Protein AF-A0A932L6L7-F1 (afdb_monomer)

Sequence (125 aa):
MPDNSAGFGTFLALIVFITASIWLGTVAQRAVRRGAFLKGYFLGNRGLGAWTLALTATVQSGGTFMGFPSLVYSHGWAVALWICGYMVVPITGFGVLGKRFAQLSRRTGAITMPDLFRARFDSPQ

Foldseek 3Di:
DDDPVVVVVVVVVVVVVVVVVVVVVVVVVVVCVPDDNPCCVLVVVVPCPPVNVVVVPPPDDPCNVVVQVVCCVVPNPVSVVVVVVVVVVVVVCCVPVVVVVVVQCVVQVDSDPVSSVCSVPVDDD

Radius of gyration: 21.26 Å; Cα contacts (8 Å, |Δi|>4): 33; chains: 1; bounding box: 45×41×52 Å

Mean predicted aligned error: 12.12 Å

Structure (mmCIF, N/CA/C/O backbone):
data_AF-A0A932L6L7-F1
#
_entry.id   AF-A0A932L6L7-F1
#
loop_
_atom_site.group_PDB
_atom_site.id
_atom_site.type_symbol
_atom_site.label_atom_id
_atom_site.label_alt_id
_atom_site.label_comp_id
_atom_site.label_asym_id
_atom_site.label_entity_id
_atom_site.label_seq_id
_atom_site.pdbx_PDB_ins_code
_atom_site.Cartn_x
_atom_site.Cartn_y
_atom_site.Cartn_z
_atom_site.occupancy
_atom_site.B_iso_or_equiv
_atom_site.auth_seq_id
_atom_site.auth_comp_id
_atom_site.auth_asym_id
_atom_site.auth_atom_id
_atom_site.pdbx_PDB_model_num
ATOM 1 N N . MET A 1 1 ? 15.324 -21.729 -31.816 1.00 46.50 1 MET A N 1
ATOM 2 C CA . MET A 1 1 ? 14.511 -22.748 -31.117 1.00 46.50 1 MET A CA 1
ATOM 3 C C . MET A 1 1 ? 14.249 -22.208 -29.721 1.00 46.50 1 MET A C 1
ATOM 5 O O . MET A 1 1 ? 15.239 -21.858 -29.091 1.00 46.50 1 MET A O 1
ATOM 9 N N . PRO A 1 2 ? 12.995 -22.035 -29.270 1.00 53.97 2 PRO A N 1
ATOM 10 C CA . PRO A 1 2 ? 12.734 -21.589 -27.909 1.00 53.97 2 PRO A CA 1
ATOM 11 C C . PRO A 1 2 ? 13.107 -22.721 -26.949 1.00 53.97 2 PRO A C 1
ATOM 13 O O . PRO A 1 2 ? 12.747 -23.880 -27.145 1.00 53.97 2 PRO A O 1
ATOM 16 N N . ASP A 1 3 ? 13.889 -22.379 -25.948 1.00 61.31 3 ASP A N 1
ATOM 17 C CA . ASP A 1 3 ? 14.366 -23.211 -24.862 1.00 61.31 3 ASP A CA 1
ATOM 18 C C . ASP A 1 3 ? 13.203 -23.627 -23.947 1.00 61.31 3 ASP A C 1
ATOM 20 O O . ASP A 1 3 ? 12.739 -22.896 -23.075 1.00 61.31 3 ASP A O 1
ATOM 24 N N . ASN A 1 4 ? 12.723 -24.859 -24.143 1.00 63.75 4 ASN A N 1
ATOM 25 C CA . ASN A 1 4 ? 11.616 -25.468 -23.392 1.00 63.75 4 ASN A CA 1
ATOM 26 C C . ASN A 1 4 ? 11.880 -25.569 -21.866 1.00 63.75 4 ASN A C 1
ATOM 28 O O . ASN A 1 4 ? 10.972 -25.860 -21.088 1.00 63.75 4 ASN A O 1
ATOM 32 N N . SER A 1 5 ? 13.120 -25.323 -21.430 1.00 62.19 5 SER A N 1
ATOM 33 C CA . SER A 1 5 ? 13.555 -25.266 -20.031 1.00 62.19 5 SER A CA 1
ATOM 34 C C . SER A 1 5 ? 13.099 -23.995 -19.308 1.00 62.19 5 SER A C 1
ATOM 36 O O . SER A 1 5 ? 12.778 -24.065 -18.120 1.00 62.19 5 SER A O 1
ATOM 38 N N . ALA A 1 6 ? 13.020 -22.853 -20.002 1.00 66.31 6 ALA A N 1
ATOM 39 C CA . ALA A 1 6 ? 12.589 -21.589 -19.407 1.00 66.31 6 ALA A CA 1
ATOM 40 C C . ALA A 1 6 ? 11.108 -21.642 -19.000 1.00 66.31 6 ALA A C 1
ATOM 42 O O . ALA A 1 6 ? 10.754 -21.273 -17.881 1.00 66.31 6 ALA A O 1
ATOM 43 N N . GLY A 1 7 ? 10.255 -22.205 -19.864 1.00 74.75 7 GLY A N 1
ATOM 44 C CA . GLY A 1 7 ? 8.828 -22.377 -19.580 1.00 74.75 7 GLY A CA 1
ATOM 45 C C . GLY A 1 7 ? 8.575 -23.277 -18.370 1.00 74.75 7 GLY A C 1
ATOM 46 O O . GLY A 1 7 ? 7.836 -22.896 -17.462 1.00 74.75 7 GLY A O 1
ATOM 47 N N . PHE A 1 8 ? 9.232 -24.440 -18.307 1.00 81.75 8 PHE A N 1
ATOM 48 C CA . PHE A 1 8 ? 9.074 -25.378 -17.190 1.00 81.75 8 PHE A CA 1
ATOM 49 C C . PHE A 1 8 ? 9.495 -24.765 -15.844 1.00 81.75 8 PHE A C 1
ATOM 51 O O . PHE A 1 8 ? 8.781 -24.914 -14.851 1.00 81.75 8 PHE A O 1
ATOM 58 N N . GLY A 1 9 ? 10.601 -24.012 -15.818 1.00 85.00 9 GLY A N 1
ATOM 59 C CA . GLY A 1 9 ? 11.051 -23.293 -14.624 1.00 85.00 9 GLY A CA 1
ATOM 60 C C . GLY A 1 9 ? 10.047 -22.241 -14.145 1.00 85.00 9 GLY A C 1
ATOM 61 O O . GLY A 1 9 ? 9.764 -22.159 -12.949 1.00 85.00 9 GLY A O 1
ATOM 62 N N . THR A 1 10 ? 9.446 -21.477 -15.064 1.00 86.31 10 THR A N 1
ATOM 63 C CA . THR A 1 10 ? 8.417 -20.483 -14.722 1.00 86.31 10 THR A CA 1
ATOM 64 C C . THR A 1 10 ? 7.146 -21.131 -14.171 1.00 86.31 10 THR A C 1
ATOM 66 O O . THR A 1 10 ? 6.617 -20.668 -13.160 1.00 86.31 10 THR A O 1
ATOM 69 N N . PHE A 1 11 ? 6.668 -22.222 -14.779 1.00 88.69 11 PHE A N 1
ATOM 70 C CA . PHE A 1 11 ? 5.498 -22.949 -14.274 1.00 88.69 11 PHE A CA 1
ATOM 71 C C . PHE A 1 11 ? 5.742 -23.522 -12.878 1.00 88.69 11 PHE A C 1
ATOM 73 O O . PHE A 1 11 ? 4.889 -23.387 -12.000 1.00 88.69 11 PHE A O 1
ATOM 80 N N . LEU A 1 12 ? 6.920 -24.106 -12.649 1.00 91.00 12 LEU A N 1
ATOM 81 C CA . LEU A 1 12 ? 7.289 -24.632 -11.341 1.00 91.00 12 LEU A CA 1
ATOM 82 C C . LEU A 1 12 ? 7.360 -23.514 -10.291 1.00 91.00 12 LEU A C 1
ATOM 84 O O . LEU A 1 12 ? 6.788 -23.659 -9.212 1.00 91.00 12 LEU A O 1
ATOM 88 N N . ALA A 1 13 ? 7.965 -22.369 -10.620 1.00 89.56 13 ALA A N 1
ATOM 89 C CA . ALA A 1 13 ? 8.011 -21.208 -9.731 1.00 89.56 13 ALA A CA 1
ATOM 90 C C . ALA A 1 13 ? 6.608 -20.678 -9.376 1.00 89.56 13 ALA A C 1
ATOM 92 O O . ALA A 1 13 ? 6.344 -20.377 -8.211 1.00 89.56 13 ALA A O 1
ATOM 93 N N . LEU A 1 14 ? 5.688 -20.614 -10.347 1.00 90.06 14 LEU A N 1
ATOM 94 C CA . LEU A 1 14 ? 4.299 -20.203 -10.114 1.00 90.06 14 LEU A CA 1
ATOM 95 C C . LEU A 1 14 ? 3.562 -21.167 -9.181 1.00 90.06 14 LEU A C 1
ATOM 97 O O . LEU A 1 14 ? 2.902 -20.726 -8.241 1.00 90.06 14 LEU A O 1
ATOM 101 N N . ILE A 1 15 ? 3.696 -22.477 -9.401 1.00 93.50 15 ILE A N 1
ATOM 102 C CA . ILE A 1 15 ? 3.056 -23.497 -8.558 1.00 93.50 15 ILE A CA 1
ATOM 103 C C . ILE A 1 15 ? 3.590 -23.422 -7.124 1.00 93.50 15 ILE A C 1
ATOM 105 O O . ILE A 1 15 ? 2.806 -23.454 -6.170 1.00 93.50 15 ILE A O 1
ATOM 109 N N . VAL A 1 16 ? 4.908 -23.283 -6.960 1.00 94.25 16 VAL A N 1
ATOM 110 C CA . VAL A 1 16 ? 5.549 -23.123 -5.647 1.00 94.25 16 VAL A CA 1
ATOM 111 C C . VAL A 1 16 ? 5.037 -21.865 -4.950 1.00 94.25 16 VAL A C 1
ATOM 113 O O . VAL A 1 16 ? 4.636 -21.939 -3.789 1.00 94.25 16 VAL A O 1
ATOM 116 N N . PHE A 1 17 ? 4.985 -20.733 -5.655 1.00 92.12 17 PHE A N 1
ATOM 117 C CA . PHE A 1 17 ? 4.486 -19.474 -5.106 1.00 92.12 17 PHE A CA 1
ATOM 118 C C . PHE A 1 17 ? 3.030 -19.588 -4.639 1.00 92.12 17 PHE A C 1
ATOM 120 O O . PHE A 1 17 ? 2.730 -19.260 -3.493 1.00 92.12 17 PHE A O 1
ATOM 127 N N . ILE A 1 18 ? 2.139 -20.129 -5.477 1.00 92.69 18 ILE A N 1
ATOM 128 C CA . ILE A 1 18 ? 0.718 -20.311 -5.141 1.00 92.69 18 ILE A CA 1
ATOM 129 C C . ILE A 1 18 ? 0.563 -21.227 -3.923 1.00 92.69 18 ILE A C 1
ATOM 131 O O . ILE A 1 18 ? -0.159 -20.897 -2.981 1.00 92.69 18 ILE A O 1
ATOM 135 N N . THR A 1 19 ? 1.270 -22.358 -3.910 1.00 92.81 19 THR A N 1
ATOM 136 C CA . THR A 1 19 ? 1.199 -23.325 -2.806 1.00 92.81 19 THR A CA 1
ATOM 137 C C . THR A 1 19 ? 1.704 -22.706 -1.503 1.00 92.81 19 THR A C 1
ATOM 139 O O . THR A 1 19 ? 1.065 -22.855 -0.461 1.00 92.81 19 THR A O 1
ATOM 142 N N . ALA A 1 20 ? 2.802 -21.946 -1.557 1.00 92.88 20 ALA A N 1
ATOM 143 C CA . ALA A 1 20 ? 3.342 -21.223 -0.412 1.00 92.88 20 ALA A CA 1
ATOM 144 C C . ALA A 1 20 ? 2.381 -20.133 0.095 1.00 92.88 20 ALA A C 1
ATOM 146 O O . ALA A 1 20 ? 2.170 -20.023 1.304 1.00 92.88 20 ALA A O 1
ATOM 147 N N . SER A 1 21 ? 1.751 -19.363 -0.800 1.00 87.12 21 SER A N 1
ATOM 148 C CA . SER A 1 21 ? 0.750 -18.354 -0.429 1.00 87.12 21 SER A CA 1
ATOM 149 C C . SER A 1 21 ? -0.471 -18.979 0.250 1.00 87.12 21 SER A C 1
ATOM 151 O O . SER A 1 21 ? -0.924 -18.476 1.279 1.00 87.12 21 SER A O 1
ATOM 153 N N . ILE A 1 22 ? -0.977 -20.102 -0.272 1.00 90.69 22 ILE A N 1
ATOM 154 C CA . ILE A 1 22 ? -2.090 -20.840 0.344 1.00 90.69 22 ILE A CA 1
ATOM 155 C C . ILE A 1 22 ? -1.668 -21.386 1.711 1.00 90.69 22 ILE A C 1
ATOM 157 O O . ILE A 1 22 ? -2.403 -21.236 2.689 1.00 90.69 22 ILE A O 1
ATOM 161 N N . TRP A 1 23 ? -0.472 -21.969 1.817 1.00 91.38 23 TRP A N 1
ATOM 162 C CA . TRP A 1 23 ? 0.053 -22.483 3.080 1.00 91.38 23 TRP A CA 1
ATOM 163 C C . TRP A 1 23 ? 0.146 -21.380 4.142 1.00 91.38 23 TRP A C 1
ATOM 165 O O . TRP A 1 23 ? -0.432 -21.530 5.221 1.00 91.38 23 TRP A O 1
ATOM 175 N N . LEU A 1 24 ? 0.746 -20.231 3.813 1.00 86.88 24 LEU A N 1
ATOM 176 C CA . LEU A 1 24 ? 0.797 -19.058 4.692 1.00 86.88 24 LEU A CA 1
ATOM 177 C C . LEU A 1 24 ? -0.602 -18.582 5.100 1.00 86.88 24 LEU A C 1
ATOM 179 O O . LEU A 1 24 ? -0.837 -18.324 6.280 1.00 86.88 24 LEU A O 1
ATOM 183 N N . GLY A 1 25 ? -1.547 -18.530 4.156 1.00 81.75 25 GLY A N 1
ATOM 184 C CA . GLY A 1 25 ? -2.939 -18.176 4.433 1.00 81.75 25 GLY A CA 1
ATOM 185 C C . GLY A 1 25 ? -3.601 -19.130 5.431 1.00 81.75 25 GLY A C 1
ATOM 186 O O . GLY A 1 25 ? -4.228 -18.692 6.396 1.00 81.75 25 GLY A O 1
ATOM 187 N N . THR A 1 26 ? -3.410 -20.441 5.267 1.00 83.12 26 THR A N 1
ATOM 188 C CA . THR A 1 26 ? -3.973 -21.443 6.187 1.00 83.12 26 THR A CA 1
ATOM 189 C C . THR A 1 26 ? -3.326 -21.415 7.572 1.00 83.12 26 THR A C 1
ATOM 191 O O . THR A 1 26 ? -4.033 -21.558 8.573 1.00 83.12 26 THR A O 1
ATOM 194 N N . VAL A 1 27 ? -2.011 -21.190 7.661 1.00 81.44 27 VAL A N 1
ATOM 195 C CA . VAL A 1 27 ? -1.291 -21.034 8.934 1.00 81.44 27 VAL A CA 1
ATOM 196 C C . VAL A 1 27 ? -1.756 -19.769 9.654 1.00 81.44 27 VAL A C 1
ATOM 198 O O . VAL A 1 27 ? -2.097 -19.837 10.837 1.00 81.44 27 VAL A O 1
ATOM 201 N N . ALA A 1 28 ? -1.869 -18.646 8.940 1.00 74.31 28 ALA A N 1
ATOM 202 C CA . ALA A 1 28 ? -2.400 -17.399 9.480 1.00 74.31 28 ALA A CA 1
ATOM 203 C C . ALA A 1 28 ? -3.843 -17.575 9.977 1.00 74.31 28 ALA A C 1
ATOM 205 O O . ALA A 1 28 ? -4.166 -17.184 11.097 1.00 74.31 28 ALA A O 1
ATOM 206 N N . GLN A 1 29 ? -4.702 -18.250 9.209 1.00 69.12 29 GLN A N 1
ATOM 207 C CA . GLN A 1 29 ? -6.082 -18.519 9.615 1.00 69.12 29 GLN A CA 1
ATOM 208 C C 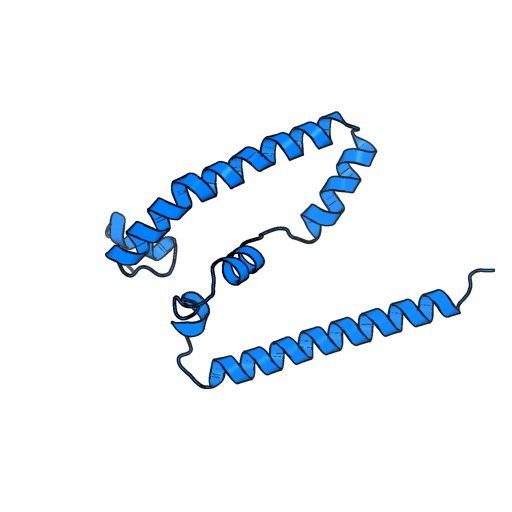. GLN A 1 29 ? -6.158 -19.407 10.869 1.00 69.12 29 GLN A C 1
ATOM 210 O O . GLN A 1 29 ? -6.990 -19.176 11.750 1.00 69.12 29 GLN A O 1
ATOM 215 N N . ARG A 1 30 ? -5.288 -20.419 10.984 1.00 70.12 30 ARG A N 1
ATOM 216 C CA . ARG A 1 30 ? -5.200 -21.278 12.179 1.00 70.12 30 ARG A CA 1
ATOM 217 C C . ARG A 1 30 ? -4.693 -20.509 13.401 1.00 70.12 30 ARG A C 1
ATOM 219 O O . ARG A 1 30 ? -5.207 -20.737 14.494 1.00 70.12 30 ARG A O 1
ATOM 226 N N . ALA A 1 31 ? -3.749 -19.585 13.220 1.00 64.94 31 ALA A N 1
ATOM 227 C CA . ALA A 1 31 ? -3.275 -18.696 14.279 1.00 64.94 31 ALA A CA 1
ATOM 228 C C . ALA A 1 31 ? -4.376 -17.727 14.752 1.00 64.94 31 ALA A C 1
ATOM 230 O O . ALA A 1 31 ? -4.579 -17.570 15.953 1.00 64.94 31 ALA A O 1
ATOM 231 N N . VAL A 1 32 ? -5.158 -17.156 13.828 1.00 60.78 32 VAL A N 1
ATOM 232 C CA . VAL A 1 32 ? -6.271 -16.237 14.143 1.00 60.78 32 VAL A CA 1
ATOM 233 C C . VAL A 1 32 ? -7.425 -16.944 14.867 1.00 60.78 32 VAL A C 1
ATOM 235 O O . VAL A 1 32 ? -8.041 -16.365 15.762 1.00 60.78 32 VAL A O 1
ATOM 238 N N . ARG A 1 33 ? -7.702 -18.218 14.553 1.00 57.78 33 ARG A N 1
ATOM 239 C CA . ARG A 1 33 ? -8.756 -19.002 15.228 1.00 57.78 33 ARG A CA 1
ATOM 240 C C . ARG A 1 33 ? -8.495 -19.260 16.721 1.00 57.78 33 ARG A C 1
ATOM 242 O O . ARG A 1 33 ? -9.436 -19.611 17.424 1.00 57.78 33 ARG A O 1
ATOM 249 N N . ARG A 1 34 ? -7.263 -19.092 17.219 1.00 56.84 34 ARG A N 1
ATOM 250 C CA . ARG A 1 34 ? -6.888 -19.421 18.608 1.00 56.84 34 ARG A CA 1
ATOM 251 C C . ARG A 1 34 ? -7.086 -18.299 19.641 1.00 56.84 34 ARG A C 1
ATOM 253 O O . ARG A 1 34 ? -6.888 -18.570 20.819 1.00 56.84 34 ARG A O 1
ATOM 260 N N . GLY A 1 35 ? -7.532 -17.091 19.278 1.00 52.19 35 GLY A N 1
ATOM 261 C CA . GLY A 1 35 ? -7.823 -16.078 20.306 1.00 52.19 35 GLY A CA 1
ATOM 262 C C . GLY A 1 35 ? -8.374 -14.742 19.806 1.00 52.19 35 GLY A C 1
ATOM 263 O O . GLY A 1 35 ? -7.615 -13.882 19.383 1.00 52.19 35 GLY A O 1
ATOM 264 N N . ALA A 1 36 ? -9.688 -14.540 19.971 1.00 54.38 36 ALA A N 1
ATOM 265 C CA . ALA A 1 36 ? -10.418 -13.270 19.808 1.00 54.38 36 ALA A CA 1
ATOM 266 C C . ALA A 1 36 ? -10.638 -12.782 18.353 1.00 54.38 36 ALA A C 1
ATOM 268 O O . ALA A 1 36 ? -10.087 -11.787 17.878 1.00 54.38 36 ALA A O 1
ATOM 269 N N . PHE A 1 37 ? -11.567 -13.477 17.696 1.00 53.53 37 PHE A N 1
ATOM 270 C CA . PHE A 1 37 ? -11.919 -13.488 16.270 1.00 53.53 37 PHE A CA 1
ATOM 271 C C . PHE A 1 37 ? -12.317 -12.153 15.597 1.00 53.53 37 PHE A C 1
ATOM 273 O O . PHE A 1 37 ? -12.312 -12.087 14.375 1.00 53.53 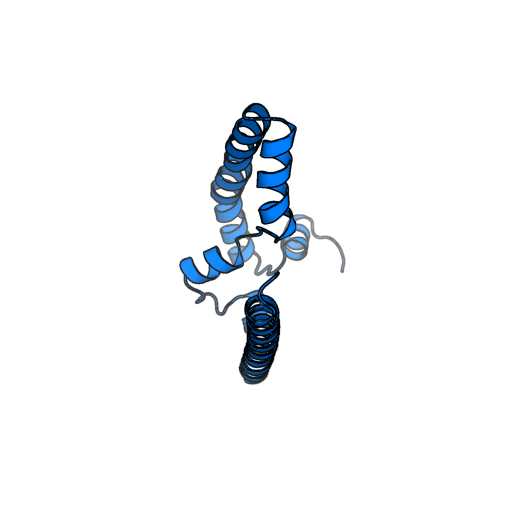37 PHE A O 1
ATOM 280 N N . LEU A 1 38 ? -12.618 -11.071 16.324 1.00 52.34 38 LEU A N 1
ATOM 281 C CA . LEU A 1 38 ? -13.083 -9.814 15.698 1.00 52.34 38 LEU A CA 1
ATOM 282 C C . LEU A 1 38 ? -12.212 -8.600 16.039 1.00 52.34 38 LEU A C 1
ATOM 284 O O . LEU A 1 38 ? -11.826 -7.852 15.145 1.00 52.34 38 LEU A O 1
ATOM 288 N N . LYS A 1 39 ? -11.800 -8.434 17.303 1.00 49.22 39 LYS A N 1
ATOM 289 C CA . LYS A 1 39 ? -10.868 -7.357 17.685 1.00 49.22 39 LYS A CA 1
ATOM 290 C C . LYS A 1 39 ? -9.440 -7.604 17.189 1.00 49.22 39 LYS A C 1
ATOM 292 O O . LYS A 1 39 ? -8.772 -6.651 16.819 1.00 49.22 39 LYS A O 1
ATOM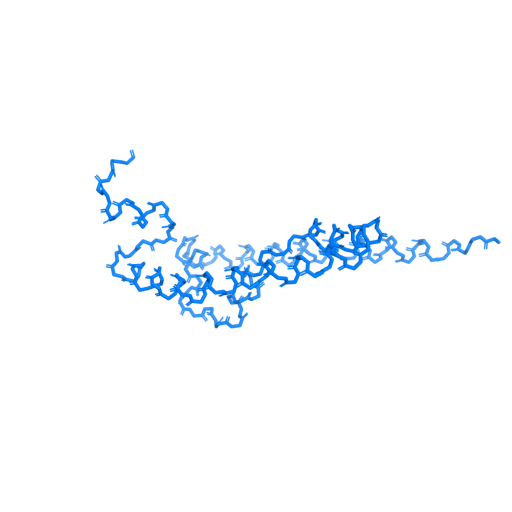 297 N N . GLY A 1 40 ? -8.950 -8.843 17.147 1.00 53.34 40 GLY A N 1
ATOM 298 C CA . GLY A 1 40 ? -7.592 -9.119 16.655 1.00 53.34 40 GLY A CA 1
ATOM 299 C C . GLY A 1 40 ? -7.438 -8.847 15.156 1.00 53.34 40 GLY A C 1
ATOM 300 O O . GLY A 1 40 ? -6.449 -8.255 14.734 1.00 53.34 40 GLY A O 1
ATOM 301 N N . TYR A 1 41 ? -8.458 -9.219 14.379 1.00 55.91 41 TYR A N 1
ATOM 302 C CA . TYR A 1 41 ? -8.472 -9.102 12.921 1.00 55.91 41 TYR A CA 1
ATOM 303 C C . TYR A 1 41 ? -8.723 -7.664 12.440 1.00 55.91 41 TYR A C 1
ATOM 305 O O . TYR A 1 41 ? -7.985 -7.173 11.594 1.00 55.91 41 TYR A O 1
ATOM 313 N N . PHE A 1 42 ? -9.703 -6.957 13.021 1.00 52.50 42 PHE A N 1
ATOM 314 C CA . PHE A 1 42 ? -10.014 -5.571 12.636 1.00 52.50 42 PHE A CA 1
ATOM 315 C C . PHE A 1 42 ? -9.151 -4.517 13.340 1.00 52.50 42 PHE A C 1
ATOM 317 O O . PHE A 1 42 ? -8.932 -3.441 12.794 1.00 52.50 42 PHE A O 1
ATOM 324 N N . LEU A 1 43 ? -8.663 -4.794 14.554 1.00 53.91 43 LEU A N 1
ATOM 325 C CA . LEU A 1 43 ? -7.931 -3.815 15.367 1.00 53.91 43 LEU A CA 1
ATOM 326 C C . LEU A 1 43 ? -6.417 -4.053 15.386 1.00 53.91 43 LEU A C 1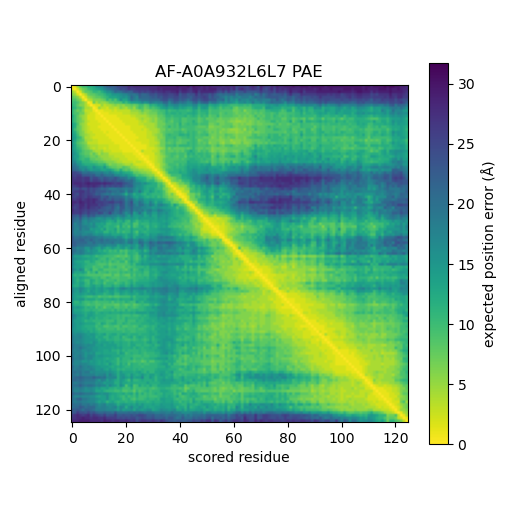
ATOM 328 O O . LEU A 1 43 ? -5.693 -3.209 15.919 1.00 53.91 43 LEU A O 1
ATOM 332 N N . GLY A 1 44 ? -5.924 -5.195 14.885 1.00 54.47 44 GLY A N 1
ATOM 333 C CA . GLY A 1 44 ? -4.491 -5.494 14.880 1.00 54.47 44 GLY A CA 1
ATOM 334 C C . GLY A 1 44 ? -3.854 -5.376 16.268 1.00 54.47 44 GLY A C 1
ATOM 335 O O . GLY A 1 44 ? -2.782 -4.793 16.421 1.00 54.47 44 GLY A O 1
ATOM 336 N N . ASN A 1 45 ? -4.579 -5.791 17.311 1.00 51.03 45 ASN A N 1
ATOM 337 C CA . ASN A 1 45 ? -4.200 -5.634 18.722 1.00 51.03 45 ASN A CA 1
ATOM 338 C C . ASN A 1 45 ? -3.807 -4.197 19.161 1.00 51.03 45 ASN A C 1
ATOM 340 O O . ASN A 1 45 ? -3.187 -4.035 20.206 1.00 51.03 45 ASN A O 1
ATOM 344 N N . ARG A 1 46 ? -4.083 -3.136 18.378 1.00 54.50 46 ARG A N 1
ATOM 345 C CA . ARG A 1 46 ? -3.432 -1.810 18.542 1.00 54.50 46 ARG A CA 1
ATOM 346 C C . ARG A 1 46 ? -1.889 -1.877 18.619 1.00 54.50 46 ARG A C 1
ATOM 348 O O . ARG A 1 46 ? -1.252 -0.900 18.998 1.00 54.50 46 ARG A O 1
ATOM 355 N N . GLY A 1 47 ? -1.313 -3.026 18.263 1.00 51.62 47 GLY A N 1
ATOM 356 C CA . GLY A 1 47 ? 0.095 -3.385 18.399 1.00 51.62 47 GLY A CA 1
ATOM 357 C C . GLY A 1 47 ? 0.723 -3.810 17.074 1.00 51.62 47 GLY A C 1
ATOM 358 O O . GLY A 1 47 ? 1.913 -4.105 17.040 1.00 51.62 47 GLY A O 1
ATOM 359 N N . LEU A 1 48 ? -0.043 -3.812 15.975 1.00 58.56 48 LEU A N 1
ATOM 360 C CA . LEU A 1 48 ? 0.534 -3.764 14.635 1.00 58.56 48 LEU A CA 1
ATOM 361 C C . LEU A 1 48 ? 1.365 -2.483 14.541 1.00 58.56 48 LEU A C 1
ATOM 363 O O . LEU A 1 48 ? 0.825 -1.376 14.544 1.00 58.56 48 LEU A O 1
ATOM 367 N N . GLY A 1 49 ? 2.688 -2.638 14.516 1.00 58.91 49 GLY A N 1
ATOM 368 C CA . GLY A 1 49 ? 3.609 -1.520 14.376 1.00 58.91 49 GLY A CA 1
ATOM 369 C C . GLY A 1 49 ? 3.286 -0.703 13.125 1.00 58.91 49 GLY A C 1
ATOM 370 O O . GLY A 1 49 ? 2.780 -1.237 12.134 1.00 58.91 49 GLY A O 1
ATOM 371 N N . ALA A 1 50 ? 3.602 0.593 13.163 1.00 64.12 50 ALA A N 1
ATOM 372 C CA . ALA A 1 50 ? 3.318 1.526 12.069 1.00 64.12 50 ALA A CA 1
ATOM 373 C C . ALA A 1 50 ? 3.798 1.008 10.699 1.00 64.12 50 ALA A C 1
ATOM 375 O O . ALA A 1 50 ? 3.130 1.231 9.697 1.00 64.12 50 ALA A O 1
ATOM 376 N N . TRP A 1 51 ? 4.899 0.252 10.668 1.00 63.72 51 TRP A N 1
ATOM 377 C CA . TRP A 1 51 ? 5.446 -0.380 9.466 1.00 63.72 51 TRP A CA 1
ATOM 378 C C . TRP A 1 51 ? 4.572 -1.500 8.897 1.00 63.72 51 TRP A C 1
ATOM 380 O O . TRP A 1 51 ? 4.314 -1.522 7.697 1.00 63.72 51 TRP A O 1
ATOM 390 N N . THR A 1 52 ? 4.074 -2.408 9.739 1.00 66.88 52 THR A N 1
ATOM 391 C CA . THR A 1 52 ? 3.185 -3.493 9.297 1.00 66.88 52 THR A CA 1
ATOM 392 C C . THR A 1 52 ? 1.846 -2.938 8.827 1.00 66.88 52 THR A C 1
ATOM 394 O O . THR A 1 52 ? 1.314 -3.403 7.825 1.00 66.88 52 THR A O 1
ATOM 397 N N . LEU A 1 53 ? 1.326 -1.914 9.514 1.00 69.50 53 LEU A N 1
ATOM 398 C CA . LEU A 1 53 ? 0.117 -1.212 9.087 1.00 69.50 53 LEU A CA 1
ATOM 399 C C . LEU A 1 53 ? 0.336 -0.471 7.764 1.00 69.50 53 LEU A C 1
ATOM 401 O O . LEU A 1 53 ? -0.523 -0.524 6.896 1.00 69.50 53 LEU A O 1
ATOM 405 N N . ALA A 1 54 ? 1.477 0.200 7.587 1.00 69.62 54 ALA A N 1
ATOM 406 C CA . ALA A 1 54 ? 1.792 0.887 6.338 1.00 69.62 54 ALA A CA 1
ATOM 407 C C . ALA A 1 54 ? 1.854 -0.092 5.156 1.00 69.62 54 ALA A C 1
ATOM 409 O O . ALA A 1 54 ? 1.300 0.196 4.101 1.00 69.62 54 ALA A O 1
ATOM 410 N N . LEU A 1 55 ? 2.459 -1.266 5.355 1.00 67.94 55 LEU A N 1
ATOM 411 C CA . LEU A 1 55 ? 2.614 -2.289 4.318 1.00 67.94 55 LEU A CA 1
ATOM 412 C C . LEU A 1 55 ? 1.279 -2.942 3.925 1.00 67.94 55 LEU A C 1
ATOM 414 O O . LEU A 1 55 ? 1.084 -3.302 2.769 1.00 67.94 55 LEU A O 1
ATOM 418 N N . THR A 1 56 ? 0.330 -3.071 4.854 1.00 66.38 56 THR A N 1
ATOM 419 C CA . THR A 1 56 ? -1.023 -3.559 4.530 1.00 66.38 56 THR A CA 1
ATOM 420 C C . THR A 1 56 ? -1.945 -2.454 4.016 1.00 66.38 56 THR A C 1
ATOM 422 O O . THR A 1 56 ? -2.878 -2.738 3.268 1.00 66.38 56 THR A O 1
ATOM 425 N N . ALA A 1 57 ? -1.682 -1.195 4.380 1.00 64.00 57 ALA A N 1
ATOM 426 C CA . ALA A 1 57 ? -2.436 -0.027 3.933 1.00 64.00 57 ALA A CA 1
ATOM 427 C C . ALA A 1 57 ? -2.066 0.440 2.519 1.00 64.00 57 ALA A C 1
ATOM 429 O O . ALA A 1 57 ? -2.799 1.246 1.943 1.00 64.00 57 ALA A O 1
ATOM 430 N N . THR A 1 58 ? -0.964 -0.039 1.933 1.00 61.59 58 THR A N 1
ATOM 431 C CA . THR A 1 58 ? -0.642 0.241 0.530 1.00 61.59 58 THR A CA 1
ATOM 432 C C . THR A 1 58 ? -1.623 -0.480 -0.392 1.00 61.59 58 THR A C 1
ATOM 434 O O . THR A 1 58 ? -1.385 -1.595 -0.850 1.00 61.59 58 THR A O 1
ATOM 437 N N . VAL A 1 59 ? -2.739 0.193 -0.677 1.00 58.88 59 VAL A N 1
ATOM 438 C CA . VAL A 1 59 ? -3.743 -0.166 -1.686 1.00 58.88 59 VAL A CA 1
ATOM 439 C C . VAL A 1 59 ? -3.156 0.086 -3.078 1.00 58.88 59 VAL A C 1
ATOM 441 O O . VAL A 1 59 ? -3.582 0.979 -3.804 1.00 58.88 59 VAL A O 1
ATOM 444 N N . GLN A 1 60 ? -2.130 -0.673 -3.456 1.00 60.78 60 GLN A N 1
ATOM 445 C CA . GLN A 1 60 ? -1.643 -0.700 -4.830 1.00 60.78 60 GLN A CA 1
ATOM 446 C C . GLN A 1 60 ? -1.911 -2.088 -5.398 1.00 60.78 60 GLN A C 1
ATOM 448 O O . GLN A 1 60 ? -1.204 -3.051 -5.120 1.00 60.78 60 GLN A O 1
ATOM 453 N N . SER A 1 61 ? -3.003 -2.196 -6.154 1.00 69.81 61 SER A N 1
ATOM 454 C CA . SER A 1 61 ? -3.396 -3.439 -6.815 1.00 69.81 61 SER A CA 1
ATOM 455 C C . SER A 1 61 ? -2.468 -3.751 -7.994 1.00 69.81 61 SER A C 1
ATOM 457 O O . SER A 1 61 ? -1.886 -2.844 -8.598 1.00 69.81 61 SER A O 1
ATOM 459 N N . GLY A 1 62 ? -2.390 -5.030 -8.379 1.00 62.75 62 GLY A N 1
ATOM 460 C CA . GLY A 1 62 ? -1.679 -5.476 -9.584 1.00 62.75 62 GLY A CA 1
ATOM 461 C C . GLY A 1 62 ? -2.149 -4.762 -10.858 1.00 62.75 62 GLY A C 1
ATOM 462 O O . GLY A 1 62 ? -1.350 -4.532 -11.764 1.00 62.75 62 GLY A O 1
ATOM 463 N N . GLY A 1 63 ? -3.409 -4.309 -10.887 1.00 62.94 63 GLY A N 1
ATOM 464 C CA . GLY A 1 63 ? -3.947 -3.489 -11.976 1.00 62.94 63 GLY A CA 1
ATOM 465 C C . GLY A 1 63 ? -3.257 -2.128 -12.110 1.00 62.94 63 GLY A C 1
ATOM 466 O O . GLY A 1 63 ? -2.972 -1.697 -13.221 1.00 62.94 63 GLY A O 1
ATOM 467 N N . THR A 1 64 ? -2.905 -1.475 -11.001 1.00 70.81 64 THR A N 1
ATOM 468 C CA . THR A 1 64 ? -2.155 -0.209 -11.028 1.00 70.81 64 THR A CA 1
ATOM 469 C C . THR A 1 64 ? -0.691 -0.446 -11.395 1.00 70.81 64 THR A C 1
ATOM 471 O O . THR A 1 64 ? -0.113 0.342 -12.140 1.00 70.81 64 THR A O 1
ATOM 474 N N . PHE A 1 65 ? -0.105 -1.554 -10.924 1.00 70.50 65 PHE A N 1
ATOM 475 C CA . PHE A 1 65 ? 1.286 -1.916 -11.215 1.00 70.50 65 PHE A CA 1
ATOM 476 C C . PHE A 1 65 ? 1.531 -2.176 -12.707 1.00 70.50 65 PHE A C 1
ATOM 478 O O . PHE A 1 65 ? 2.533 -1.718 -13.243 1.00 70.50 65 PHE A O 1
ATOM 485 N N . MET A 1 66 ? 0.610 -2.865 -13.388 1.00 74.56 66 MET A N 1
ATOM 486 C CA . MET A 1 66 ? 0.706 -3.106 -14.834 1.00 74.56 66 MET A CA 1
ATOM 487 C C . MET A 1 66 ? 0.115 -1.956 -15.664 1.00 74.56 66 MET A C 1
ATOM 489 O O . MET A 1 66 ? 0.622 -1.630 -16.739 1.00 74.56 66 MET A O 1
ATOM 493 N N . GLY A 1 67 ? -0.929 -1.301 -15.150 1.00 78.44 67 GLY A N 1
ATOM 494 C CA . GLY A 1 67 ? -1.617 -0.200 -15.817 1.00 78.44 67 GLY A CA 1
ATOM 495 C C . GLY A 1 67 ? -0.734 1.031 -15.995 1.00 78.44 67 GLY A C 1
ATOM 496 O O . GLY A 1 67 ? -0.677 1.579 -17.094 1.00 78.44 67 GLY A O 1
ATOM 497 N N . PHE A 1 68 ? 0.016 1.430 -14.962 1.00 79.06 68 PHE A N 1
ATOM 498 C CA . PHE A 1 68 ? 0.874 2.617 -15.019 1.00 79.06 68 PHE A CA 1
ATOM 499 C C . PHE A 1 68 ? 1.931 2.548 -16.143 1.00 79.06 68 PHE A C 1
ATOM 501 O O . PHE A 1 68 ? 1.918 3.432 -17.002 1.00 79.06 68 PHE A O 1
ATOM 508 N N . PRO A 1 69 ? 2.780 1.503 -16.237 1.00 81.00 69 PRO A N 1
ATOM 509 C CA . PRO A 1 69 ? 3.747 1.374 -17.329 1.00 81.00 69 PRO A CA 1
ATOM 510 C C . PRO A 1 69 ? 3.086 1.309 -18.707 1.00 81.00 69 PRO A C 1
ATOM 512 O O . PRO A 1 69 ? 3.586 1.912 -19.653 1.00 81.00 69 PRO A O 1
ATOM 515 N N . SER A 1 70 ? 1.948 0.610 -18.820 1.00 80.56 70 SER A N 1
ATOM 516 C CA . SER A 1 70 ? 1.244 0.458 -20.100 1.00 80.56 70 SER A CA 1
ATOM 517 C C . SER A 1 70 ? 0.701 1.790 -20.631 1.00 80.56 70 SER A C 1
ATOM 519 O O . SER A 1 70 ? 0.834 2.091 -21.815 1.00 80.56 70 SER A O 1
ATOM 521 N N . LEU A 1 71 ? 0.155 2.636 -19.751 1.00 81.81 71 LEU A N 1
ATOM 522 C CA . LEU A 1 71 ? -0.361 3.952 -20.121 1.00 81.81 71 LEU A CA 1
ATOM 523 C C . LEU A 1 71 ? 0.758 4.932 -20.481 1.00 81.81 71 LEU A C 1
ATOM 525 O O . LEU A 1 71 ? 0.603 5.697 -21.433 1.00 81.81 71 LEU A O 1
ATOM 529 N N . VAL A 1 72 ? 1.885 4.883 -19.763 1.00 84.31 72 VAL A N 1
ATOM 530 C CA . VAL A 1 72 ? 3.070 5.701 -20.066 1.00 84.31 72 VAL A CA 1
ATOM 531 C C . VAL A 1 72 ? 3.680 5.309 -21.411 1.00 84.31 72 VAL A C 1
ATOM 533 O O . VAL A 1 72 ? 4.083 6.189 -22.167 1.00 84.31 72 VAL A O 1
ATOM 536 N N . TYR A 1 73 ? 3.700 4.016 -21.747 1.00 82.56 73 TYR A N 1
ATOM 537 C CA . TYR A 1 73 ? 4.198 3.552 -23.042 1.00 82.56 73 TYR A CA 1
ATOM 538 C C . TYR A 1 73 ? 3.367 4.103 -24.212 1.00 82.56 73 TYR A C 1
ATOM 540 O O . TYR A 1 73 ? 3.933 4.574 -25.194 1.00 82.56 73 TYR A O 1
ATOM 548 N N . SER A 1 74 ? 2.036 4.111 -24.089 1.00 86.06 74 SER A N 1
ATOM 549 C CA . SER A 1 74 ? 1.150 4.551 -25.177 1.00 86.06 74 SER A CA 1
ATOM 550 C C . SER A 1 74 ? 0.970 6.072 -25.278 1.00 86.06 74 SER A C 1
ATOM 552 O O . SER A 1 74 ? 0.755 6.581 -26.373 1.00 86.06 74 SER A O 1
ATOM 554 N N . HIS A 1 75 ? 1.033 6.808 -24.163 1.00 84.31 75 HIS A N 1
ATOM 555 C CA . HIS A 1 75 ? 0.713 8.247 -24.116 1.00 84.31 75 HIS A CA 1
ATOM 556 C C . HIS A 1 75 ? 1.914 9.143 -23.761 1.00 84.31 75 HIS A C 1
ATOM 558 O O . HIS A 1 75 ? 1.784 10.367 -23.690 1.00 84.31 75 HIS A O 1
ATOM 564 N N . GLY A 1 76 ? 3.090 8.554 -23.534 1.00 85.88 76 GLY A N 1
ATOM 565 C CA . GLY A 1 76 ? 4.330 9.268 -23.246 1.00 85.88 76 GLY A CA 1
ATOM 566 C C . GLY A 1 76 ? 4.407 9.887 -21.844 1.00 85.88 76 GLY A C 1
ATOM 567 O O . GLY A 1 76 ? 3.615 9.610 -20.939 1.00 85.88 76 GLY A O 1
ATOM 568 N N . TRP A 1 77 ? 5.400 10.760 -21.659 1.00 84.00 77 TRP A N 1
ATOM 569 C CA . TRP A 1 77 ? 5.775 11.343 -20.362 1.00 84.00 77 TRP A CA 1
ATOM 570 C C . TRP A 1 77 ? 4.691 12.201 -19.697 1.00 84.00 77 TRP A C 1
ATOM 572 O O . TRP A 1 77 ? 4.710 12.366 -18.477 1.00 84.00 77 TRP A O 1
ATOM 582 N N . ALA A 1 78 ? 3.723 12.713 -20.461 1.00 84.25 78 ALA A N 1
ATOM 583 C CA . ALA A 1 78 ? 2.627 13.519 -19.924 1.00 84.25 78 ALA A CA 1
ATOM 584 C C . ALA A 1 78 ? 1.781 12.735 -18.903 1.00 84.25 78 ALA A C 1
ATOM 586 O O . ALA A 1 78 ? 1.435 13.261 -17.845 1.00 84.25 78 ALA A O 1
ATOM 587 N N . VAL A 1 79 ? 1.513 11.452 -19.172 1.00 83.00 79 VAL A N 1
ATOM 588 C CA . VAL A 1 79 ? 0.745 10.590 -18.260 1.00 83.00 79 VAL A CA 1
ATOM 589 C C . VAL A 1 79 ? 1.565 10.195 -17.033 1.00 83.00 79 VAL A C 1
ATOM 591 O O . VAL A 1 79 ? 1.023 10.130 -15.931 1.00 83.00 79 VAL A O 1
ATOM 594 N N . ALA A 1 80 ? 2.879 10.011 -17.187 1.00 82.00 80 ALA A N 1
ATOM 595 C CA . ALA A 1 80 ? 3.765 9.754 -16.054 1.00 82.00 80 ALA A CA 1
ATOM 596 C C . ALA A 1 80 ? 3.746 10.928 -15.061 1.00 82.00 80 ALA A C 1
ATOM 598 O O . ALA A 1 80 ? 3.539 10.727 -13.865 1.00 82.00 80 ALA A O 1
ATOM 599 N N . LEU A 1 81 ? 3.888 12.161 -15.562 1.00 84.50 81 LEU A N 1
ATOM 600 C CA . LEU A 1 81 ? 3.835 13.370 -14.738 1.00 84.50 81 LEU A CA 1
ATOM 601 C C . LEU A 1 81 ? 2.462 13.565 -14.086 1.00 84.50 81 LEU A C 1
ATOM 603 O O . LEU A 1 81 ? 2.393 13.928 -12.912 1.00 84.50 81 LEU A O 1
ATOM 607 N N . TRP A 1 82 ? 1.378 13.273 -14.809 1.00 85.50 82 TRP A N 1
ATOM 608 C CA . TRP A 1 82 ? 0.022 13.348 -14.267 1.00 85.50 82 TRP A CA 1
ATOM 609 C C . TRP A 1 82 ? -0.187 12.390 -13.086 1.00 85.50 82 TRP A C 1
ATOM 611 O O . TRP A 1 82 ? -0.708 12.794 -12.046 1.00 85.50 82 TRP A O 1
ATOM 621 N N . ILE A 1 83 ? 0.278 11.144 -13.199 1.00 83.62 83 ILE A N 1
ATOM 622 C CA . ILE A 1 83 ? 0.123 10.135 -12.142 1.00 83.62 83 ILE A CA 1
ATOM 623 C C . ILE A 1 83 ? 1.019 10.451 -10.937 1.00 83.62 83 ILE A C 1
ATOM 625 O O . ILE A 1 83 ? 0.565 10.351 -9.795 1.00 83.62 83 ILE A O 1
ATOM 629 N N . CYS A 1 84 ? 2.252 10.911 -11.167 1.00 83.00 84 CYS A N 1
ATOM 630 C CA . CYS A 1 84 ? 3.124 11.402 -10.098 1.00 83.00 84 CYS A CA 1
ATOM 631 C C . CYS A 1 84 ? 2.505 12.599 -9.357 1.00 83.00 84 CYS A C 1
ATOM 633 O O . CYS A 1 84 ? 2.557 12.655 -8.130 1.00 83.00 84 CYS A O 1
ATOM 635 N N . GLY A 1 85 ? 1.871 13.529 -10.081 1.00 84.50 85 GLY A N 1
ATOM 636 C CA . GLY A 1 85 ? 1.139 14.644 -9.479 1.00 84.50 85 GLY A CA 1
ATOM 637 C C . GLY A 1 85 ? -0.075 14.178 -8.672 1.00 84.50 85 GLY A C 1
ATOM 638 O O . GLY A 1 85 ? -0.292 14.637 -7.550 1.00 84.50 85 GLY A O 1
ATOM 639 N N . TYR A 1 86 ? -0.830 13.210 -9.197 1.00 83.88 86 TYR A N 1
ATOM 640 C CA . TYR A 1 86 ? -1.987 12.636 -8.512 1.00 83.88 86 TYR A CA 1
ATOM 641 C C . TYR A 1 86 ? -1.613 11.975 -7.180 1.00 83.88 86 TYR A C 1
ATOM 643 O O . TYR A 1 86 ? -2.365 12.111 -6.219 1.00 83.88 86 TYR A O 1
ATOM 651 N N . MET A 1 87 ? -0.444 11.330 -7.079 1.00 82.81 87 MET A N 1
ATOM 652 C CA . MET A 1 87 ? 0.029 10.672 -5.849 1.00 82.81 87 MET A CA 1
ATOM 653 C C . MET A 1 87 ? 0.199 11.618 -4.650 1.00 82.81 87 MET A C 1
ATOM 655 O O . MET A 1 87 ? 0.137 11.165 -3.507 1.00 82.81 87 MET A O 1
ATOM 659 N N . VAL A 1 88 ? 0.328 12.929 -4.867 1.00 84.38 88 VAL A N 1
ATOM 660 C CA . VAL A 1 88 ? 0.368 13.912 -3.770 1.00 84.38 88 VAL A CA 1
ATOM 661 C C . VAL A 1 88 ? -0.963 13.947 -3.011 1.00 84.38 88 VAL A C 1
ATOM 663 O O . VAL A 1 88 ? -0.978 14.024 -1.784 1.00 84.38 88 VAL A O 1
ATOM 666 N N . VAL A 1 89 ? -2.088 13.814 -3.718 1.00 84.88 89 VAL A N 1
ATOM 667 C CA . VAL A 1 89 ? -3.440 13.890 -3.143 1.00 84.88 89 VAL A CA 1
ATOM 668 C C . VAL A 1 89 ? -3.700 12.816 -2.076 1.00 84.88 89 VAL A C 1
ATOM 670 O O . VAL A 1 89 ? -4.090 13.192 -0.968 1.00 84.88 89 VAL A O 1
ATOM 673 N N . PRO A 1 90 ? -3.486 11.505 -2.318 1.00 82.00 90 PRO A N 1
ATOM 674 C CA . PRO A 1 90 ? -3.668 10.494 -1.287 1.00 82.00 90 PRO A CA 1
ATOM 675 C C . PRO A 1 90 ? -2.653 10.649 -0.152 1.00 82.00 90 PRO A C 1
ATOM 677 O O . PRO A 1 90 ? -3.039 10.482 1.000 1.00 82.00 90 PRO A O 1
ATOM 680 N N . ILE A 1 91 ? -1.399 11.033 -0.420 1.00 83.31 91 ILE A N 1
ATOM 681 C CA . ILE A 1 91 ? -0.395 11.241 0.639 1.00 83.31 91 ILE A CA 1
ATOM 682 C C . ILE A 1 91 ? -0.849 12.345 1.599 1.00 83.31 91 ILE A C 1
ATOM 684 O O . ILE A 1 91 ? -0.897 12.140 2.816 1.00 83.31 91 ILE A O 1
ATOM 688 N N . THR A 1 92 ? -1.242 13.504 1.069 1.00 84.94 92 THR A N 1
ATOM 689 C CA . THR A 1 92 ? -1.752 14.612 1.881 1.00 84.94 92 THR A CA 1
ATOM 690 C C . THR A 1 92 ? -3.090 14.253 2.532 1.00 84.94 92 THR A C 1
ATOM 692 O O . THR A 1 92 ? -3.296 14.542 3.711 1.00 84.94 92 THR A O 1
ATOM 695 N N . GLY A 1 93 ? -3.976 13.564 1.809 1.00 85.75 93 GLY A N 1
ATOM 696 C CA . GLY A 1 93 ? -5.268 13.096 2.305 1.00 85.75 93 GLY A CA 1
ATOM 697 C C . GLY A 1 93 ? -5.126 12.171 3.512 1.00 85.75 93 GLY A C 1
ATOM 698 O O . GLY A 1 93 ? -5.674 12.461 4.575 1.00 85.75 93 GLY A O 1
ATOM 699 N N . PHE A 1 94 ? -4.335 11.103 3.403 1.00 81.69 94 PHE A N 1
ATOM 700 C CA . PHE A 1 94 ? -4.062 10.190 4.513 1.00 81.69 94 PHE A CA 1
ATOM 701 C C . PHE A 1 94 ? -3.274 10.868 5.640 1.00 81.69 94 PHE A C 1
ATOM 703 O O . PHE A 1 94 ? -3.564 10.623 6.812 1.00 81.69 94 PHE A O 1
ATOM 710 N N . GLY A 1 95 ? -2.341 11.771 5.324 1.00 82.38 95 GLY A N 1
ATOM 711 C CA . GLY A 1 95 ? -1.578 12.518 6.327 1.00 82.38 95 GLY A CA 1
ATOM 712 C C . GLY A 1 95 ? -2.447 13.428 7.204 1.00 82.38 95 GLY A C 1
ATOM 713 O O . GLY A 1 95 ? -2.292 13.449 8.429 1.00 82.38 95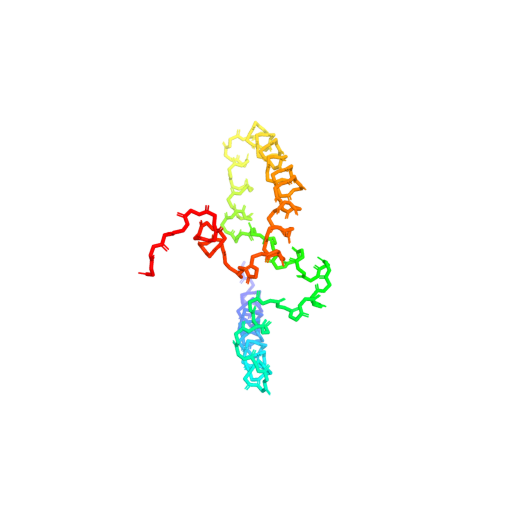 GLY A O 1
ATOM 714 N N . VAL A 1 96 ? -3.388 14.156 6.595 1.00 85.00 96 VAL A N 1
ATOM 715 C CA . VAL A 1 96 ? -4.259 15.115 7.294 1.00 85.00 96 VAL A CA 1
ATOM 716 C C . VAL A 1 96 ? -5.491 14.429 7.885 1.00 85.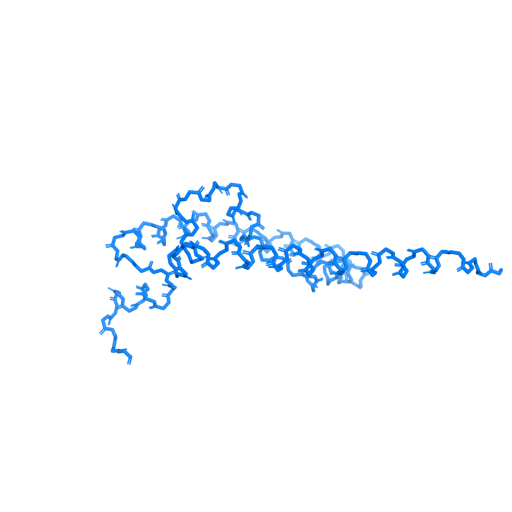00 96 VAL A C 1
ATOM 718 O O . VAL A 1 96 ? -5.782 14.583 9.076 1.00 85.00 96 VAL A O 1
ATOM 721 N N . LEU A 1 97 ? -6.223 13.658 7.077 1.00 83.62 97 LEU A N 1
ATOM 722 C CA . LEU A 1 97 ? -7.477 13.028 7.492 1.00 83.62 97 LEU A CA 1
ATOM 723 C C . LEU A 1 97 ? -7.235 11.788 8.352 1.00 83.62 97 LEU A C 1
ATOM 725 O O . LEU A 1 97 ? -7.972 11.566 9.311 1.00 83.62 97 LEU A O 1
ATOM 729 N N . GLY A 1 98 ? -6.174 11.019 8.087 1.00 81.38 98 GLY A N 1
ATOM 730 C CA . GLY A 1 98 ? -5.869 9.794 8.829 1.00 81.38 98 GLY A CA 1
ATOM 731 C C . GLY A 1 98 ? -5.660 10.042 10.323 1.00 81.38 98 GLY A C 1
ATOM 732 O O . GLY A 1 98 ? -6.224 9.326 11.151 1.00 81.38 98 GLY A O 1
ATOM 733 N N . LYS A 1 99 ? -4.947 11.116 10.702 1.00 81.56 99 LYS A N 1
ATOM 734 C CA . LYS A 1 99 ? -4.781 11.497 12.119 1.00 81.56 99 LYS A CA 1
ATOM 735 C C . LYS A 1 99 ? -6.117 11.821 12.791 1.00 81.56 99 LYS A C 1
ATOM 737 O O . LYS A 1 99 ? -6.345 11.398 13.926 1.00 81.56 99 LYS A O 1
ATOM 742 N N . ARG A 1 100 ? -7.005 12.538 12.093 1.00 82.19 100 ARG A N 1
ATOM 743 C CA . ARG A 1 100 ? -8.333 12.907 12.609 1.00 82.19 100 ARG A CA 1
ATOM 744 C C . ARG A 1 100 ? -9.240 11.687 12.750 1.00 82.19 100 ARG A C 1
ATOM 746 O O . ARG A 1 100 ? -9.842 11.509 13.806 1.00 82.19 100 ARG A O 1
ATOM 753 N N . PHE A 1 101 ? -9.275 10.809 11.748 1.00 81.81 101 PHE A N 1
ATOM 754 C CA . PHE A 1 101 ? -10.028 9.555 11.817 1.00 81.81 101 PHE A CA 1
ATOM 755 C C . PHE A 1 101 ? -9.519 8.646 12.940 1.00 81.81 101 PHE A C 1
ATOM 757 O O . PHE A 1 101 ? -10.321 8.128 13.714 1.00 81.81 101 PHE A O 1
ATOM 764 N N . ALA A 1 102 ? -8.200 8.542 13.125 1.00 79.06 102 ALA A N 1
ATOM 765 C CA . ALA A 1 102 ? -7.611 7.768 14.216 1.00 79.06 102 ALA A CA 1
ATOM 766 C C . ALA A 1 102 ? -7.939 8.340 15.606 1.00 79.06 102 ALA A C 1
ATOM 768 O O . ALA A 1 102 ? -8.046 7.593 16.579 1.00 79.06 102 ALA A O 1
ATOM 769 N N . GLN A 1 103 ? -8.059 9.663 15.746 1.00 82.62 103 GLN A N 1
ATOM 770 C CA . GLN A 1 103 ? -8.504 10.289 16.996 1.00 82.62 103 GLN A CA 1
ATOM 771 C C . GLN A 1 103 ? -9.997 10.057 17.250 1.00 82.62 103 GLN A C 1
ATOM 773 O O . GLN A 1 103 ? -10.370 9.735 18.376 1.00 82.62 103 GLN A O 1
ATOM 778 N N . LEU A 1 104 ? -10.838 10.188 16.220 1.00 82.12 104 LEU A N 1
ATOM 779 C CA . LEU A 1 104 ? -12.284 10.021 16.348 1.00 82.12 104 LEU A CA 1
ATOM 780 C C . LEU A 1 104 ? -12.658 8.564 16.654 1.00 82.12 104 LEU A C 1
ATOM 782 O O . LEU A 1 104 ? -13.381 8.330 17.615 1.00 82.12 104 LEU A O 1
ATOM 786 N N . SER A 1 105 ? -12.067 7.595 15.947 1.00 80.19 105 SER A N 1
ATOM 787 C CA . SER A 1 105 ? -12.235 6.157 16.220 1.00 80.19 105 SER A CA 1
ATOM 788 C C . SER A 1 105 ? -11.848 5.787 17.660 1.00 80.19 105 SER A C 1
ATOM 790 O O . SER A 1 105 ? -12.526 4.990 18.305 1.00 80.19 105 SER A O 1
ATOM 792 N N . ARG A 1 106 ? -10.808 6.418 18.231 1.00 79.25 106 ARG A N 1
ATOM 793 C CA . ARG A 1 106 ? -10.424 6.205 19.639 1.00 79.25 106 ARG A CA 1
ATOM 794 C C . ARG A 1 106 ? -11.447 6.739 20.639 1.00 79.25 106 ARG A C 1
ATOM 796 O O . ARG A 1 106 ? -11.567 6.154 21.710 1.00 79.25 106 ARG A O 1
ATOM 803 N N . ARG A 1 107 ? -12.141 7.834 20.313 1.00 81.75 107 ARG A N 1
ATOM 804 C CA . ARG A 1 107 ? -13.154 8.447 21.187 1.00 81.75 107 ARG A CA 1
ATOM 805 C C . ARG A 1 107 ? -14.498 7.730 21.110 1.00 81.75 107 ARG A C 1
ATOM 807 O O . ARG A 1 107 ? -15.132 7.557 22.140 1.00 81.75 107 ARG A O 1
ATOM 814 N N . THR A 1 108 ? -14.918 7.314 19.917 1.00 79.38 108 THR A N 1
ATOM 815 C CA . THR A 1 108 ? -16.221 6.663 19.698 1.00 79.38 108 THR A CA 1
ATOM 816 C C . THR A 1 108 ? -16.163 5.141 19.811 1.00 79.38 108 THR A C 1
ATOM 818 O O . THR A 1 108 ? -17.199 4.491 19.847 1.00 79.38 108 THR A O 1
ATOM 821 N N . GLY A 1 109 ? -14.965 4.548 19.833 1.00 75.94 109 GLY A N 1
ATOM 822 C CA . GLY A 1 109 ? -14.793 3.095 19.801 1.00 75.94 109 GLY A CA 1
ATOM 823 C C . GLY A 1 109 ? -15.142 2.454 18.451 1.00 75.94 109 GLY A C 1
ATOM 824 O O . GLY A 1 109 ? -15.105 1.230 18.347 1.00 75.94 109 GLY A O 1
ATOM 825 N N . ALA A 1 110 ? -15.451 3.255 17.426 1.00 75.75 110 ALA A N 1
ATOM 826 C CA . ALA A 1 110 ? -15.803 2.784 16.092 1.00 75.75 110 ALA A CA 1
ATOM 827 C C . ALA A 1 110 ? -14.616 2.085 15.415 1.00 75.75 110 ALA A C 1
ATOM 829 O O . ALA A 1 110 ? -13.501 2.618 15.384 1.00 75.75 110 ALA A O 1
ATOM 830 N N . ILE A 1 111 ? -14.871 0.904 14.853 1.00 72.25 111 ILE A N 1
ATOM 831 C CA . ILE A 1 111 ? -13.863 0.059 14.194 1.00 72.25 111 ILE A CA 1
ATOM 832 C C . ILE A 1 111 ? -13.952 0.109 12.665 1.00 72.25 111 ILE A C 1
ATOM 834 O O . ILE A 1 111 ? -12.995 -0.255 11.986 1.00 72.25 111 ILE A O 1
ATOM 838 N N . THR A 1 112 ? -15.069 0.596 12.120 1.00 80.38 112 THR A N 1
ATOM 839 C CA . THR A 1 112 ? -15.289 0.765 10.680 1.00 80.38 112 THR A CA 1
ATOM 840 C C . THR A 1 112 ? -15.658 2.217 10.344 1.00 80.38 112 THR A C 1
ATOM 842 O O . THR A 1 112 ? -16.101 2.979 11.207 1.00 80.38 112 THR A O 1
ATOM 845 N N . MET A 1 113 ? -15.481 2.621 9.0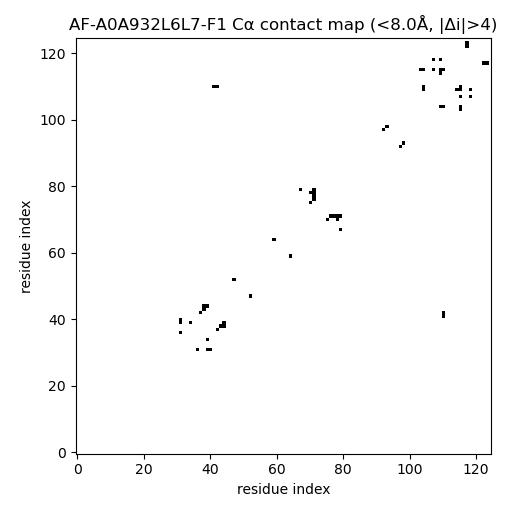80 1.00 79.31 113 MET A N 1
ATOM 846 C CA . MET A 1 113 ? -15.917 3.946 8.607 1.00 79.31 113 MET A CA 1
ATOM 847 C C . MET A 1 113 ? -17.439 4.153 8.745 1.00 79.31 113 MET A C 1
ATOM 849 O O . MET A 1 113 ? -17.834 5.216 9.224 1.00 79.31 113 MET A O 1
ATOM 853 N N . PRO A 1 114 ? -18.305 3.173 8.409 1.00 80.88 114 PRO A N 1
ATOM 854 C CA . PRO A 1 114 ? -19.737 3.278 8.681 1.00 80.88 114 PRO A CA 1
ATOM 855 C C . PRO A 1 114 ? -20.061 3.503 10.161 1.00 80.88 114 PRO A C 1
ATOM 857 O O . PRO A 1 114 ? -20.859 4.386 10.462 1.00 80.88 114 PRO A O 1
ATOM 860 N N . ASP A 1 115 ? -19.406 2.794 11.088 1.00 78.00 115 ASP A N 1
ATOM 861 C CA . ASP A 1 115 ? -19.617 3.000 12.532 1.00 78.00 115 ASP A CA 1
ATOM 862 C C . ASP A 1 115 ? -19.200 4.405 12.977 1.00 78.00 115 ASP A C 1
ATOM 864 O O . ASP A 1 115 ? -19.819 5.005 13.854 1.00 78.00 115 ASP A O 1
ATOM 868 N N . LEU A 1 116 ? -18.154 4.955 12.356 1.00 80.06 116 LEU A N 1
ATOM 869 C CA . LEU A 1 116 ? -17.686 6.309 12.631 1.00 80.06 116 LEU A CA 1
ATOM 870 C C . LEU A 1 116 ? -18.711 7.362 12.197 1.00 80.06 116 LEU A C 1
ATOM 872 O O . LEU A 1 116 ? -18.923 8.344 12.909 1.00 80.06 116 LEU A O 1
ATOM 876 N N . PHE A 1 117 ? -19.346 7.155 11.042 1.00 82.12 117 PHE A N 1
ATOM 877 C CA . PHE A 1 117 ? -20.423 8.018 10.569 1.00 82.12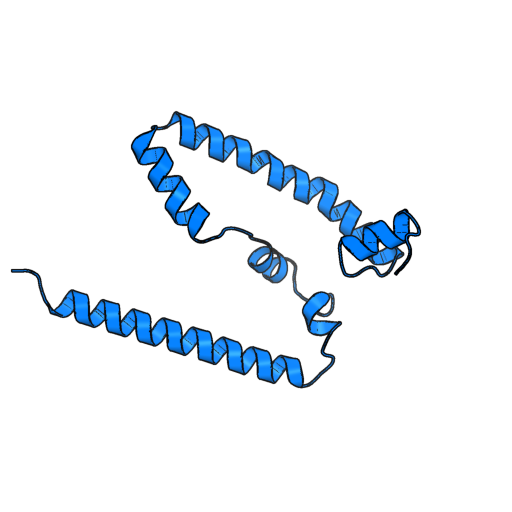 117 PHE A CA 1
ATOM 878 C C . PHE A 1 117 ? -21.692 7.842 11.404 1.00 82.12 117 PHE A C 1
ATOM 880 O O . PHE A 1 117 ? -22.298 8.844 11.771 1.00 82.12 117 PHE A O 1
ATOM 887 N N . ARG A 1 118 ? -22.036 6.614 11.800 1.00 81.25 118 ARG A N 1
ATOM 888 C CA . ARG A 1 118 ? -23.141 6.330 12.729 1.00 81.25 118 ARG A CA 1
ATOM 889 C C . ARG A 1 118 ? -22.966 7.043 14.063 1.00 81.25 118 ARG A C 1
ATOM 891 O O . ARG A 1 118 ? -23.854 7.772 14.475 1.00 81.25 118 ARG A O 1
ATOM 898 N N . ALA A 1 119 ? -21.789 6.947 14.678 1.00 77.75 119 ALA A N 1
ATOM 899 C CA . ALA A 1 119 ? -21.486 7.640 15.930 1.00 77.75 119 ALA A CA 1
ATOM 900 C C . ALA A 1 119 ? -21.504 9.178 15.809 1.00 77.75 119 ALA A C 1
ATOM 902 O O . ALA A 1 119 ? -21.541 9.872 16.823 1.00 77.75 119 ALA A O 1
ATOM 903 N N . ARG A 1 120 ? -21.437 9.726 14.587 1.00 77.88 120 ARG A N 1
ATOM 904 C CA . ARG A 1 120 ? -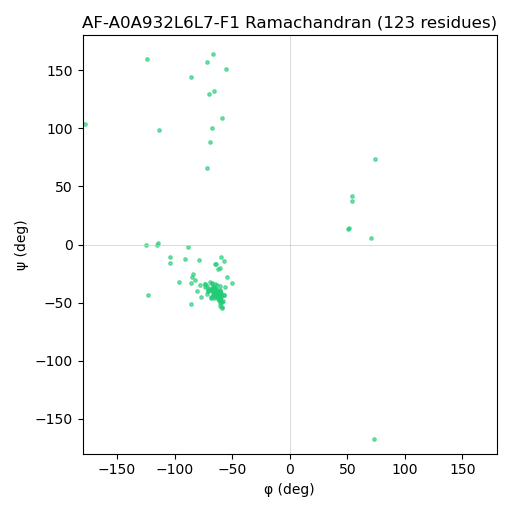21.516 11.171 14.334 1.00 77.88 120 ARG A CA 1
ATOM 905 C C . ARG A 1 120 ? -22.917 11.652 13.950 1.00 77.88 120 ARG A C 1
ATOM 907 O O . ARG A 1 120 ? -23.234 12.799 14.248 1.00 77.88 120 ARG A O 1
ATOM 914 N N . PHE A 1 121 ? -23.705 10.823 13.268 1.00 81.50 121 PHE A N 1
ATOM 915 C CA . PHE A 1 121 ? -25.009 11.190 12.701 1.00 81.50 121 PHE A CA 1
ATOM 916 C C . PHE A 1 121 ? -26.204 10.463 13.341 1.00 81.50 121 PHE A C 1
ATOM 918 O O . PHE A 1 121 ? -27.329 10.701 12.921 1.00 81.50 121 PHE A O 1
ATOM 925 N N . ASP A 1 122 ? -25.965 9.608 14.337 1.00 72.50 122 ASP A N 1
ATOM 926 C CA . ASP A 1 122 ? -26.974 8.911 15.149 1.00 72.50 122 ASP A CA 1
ATOM 927 C C . ASP A 1 122 ? -28.005 8.117 14.319 1.00 72.50 122 ASP A C 1
ATOM 929 O O . ASP A 1 122 ? -29.212 8.155 14.553 1.00 72.50 122 ASP A O 1
ATOM 933 N N . SER A 1 123 ? -27.531 7.421 13.277 1.00 63.00 123 SER A N 1
ATOM 934 C CA . SER A 1 123 ? -28.397 6.699 12.338 1.00 63.00 123 SER A CA 1
ATOM 935 C C . SER A 1 123 ? -28.752 5.273 12.807 1.00 63.00 123 SER A C 1
ATOM 937 O O . SER A 1 123 ? -27.891 4.592 13.377 1.00 63.00 123 SER A O 1
ATOM 939 N N . PRO A 1 124 ? -29.986 4.777 12.544 1.00 63.59 124 PRO A N 1
ATOM 940 C CA . PRO A 1 124 ? -30.447 3.474 13.038 1.00 63.59 124 PRO A CA 1
ATOM 941 C C . PRO A 1 124 ? -29.687 2.280 12.434 1.00 63.59 124 PRO A C 1
ATOM 943 O O . PRO A 1 124 ? -28.964 2.412 11.437 1.00 63.59 124 PRO A O 1
ATOM 946 N N . GLN A 1 125 ? -29.834 1.119 13.082 1.00 56.44 125 GLN A N 1
ATOM 947 C CA . GLN A 1 125 ? -29.123 -0.136 12.788 1.00 56.44 125 GLN A CA 1
ATOM 948 C C . GLN A 1 125 ? -29.480 -0.745 11.431 1.00 56.44 125 GLN A C 1
ATOM 950 O O . GLN A 1 125 ? -30.673 -0.720 11.069 1.00 56.44 125 GLN A O 1
#

Solvent-accessible surface area (backbone atoms only — not comparable to full-atom values): 7370 Å² total; per-residue (Å²): 130,86,64,71,64,59,59,54,53,51,54,50,51,51,53,52,50,53,52,50,52,51,49,52,51,53,53,52,52,57,60,48,72,74,65,58,80,57,58,43,72,74,48,39,72,83,64,58,48,73,67,62,48,49,65,70,64,59,85,70,52,71,66,55,67,56,43,53,59,53,48,28,70,75,64,36,68,66,50,47,54,50,52,61,57,52,53,51,54,58,55,53,44,50,62,59,50,44,57,52,51,57,52,48,30,68,74,71,67,33,85,46,73,68,46,47,48,30,76,72,67,75,58,85,133

Secondary structure (DSSP, 8-state):
---HHHHHHHHHHHHHHHHHHHHHHHHHHHHHTTS-TTHHHHHGGGTS-HHHHHHHH----HHHHHHHHHHHHHH-HHHHHHHHHHTHHHHHHHHHHHHHHHHHHHHH---SHHHHHHHHH----

pLDDT: mean 74.72, std 12.3, range [46.5, 94.25]